Protein AF-A0A0V0GGK2-F1 (afdb_monomer_lite)

Structure (mmCIF, N/CA/C/O backbone):
data_AF-A0A0V0GGK2-F1
#
_entry.id   AF-A0A0V0GGK2-F1
#
loop_
_atom_site.group_PDB
_atom_site.id
_atom_site.type_symbol
_atom_site.label_atom_id
_atom_site.label_alt_id
_atom_site.label_comp_id
_atom_site.label_asym_id
_atom_site.label_entity_id
_atom_site.label_seq_id
_atom_site.pdbx_PDB_ins_code
_atom_site.Cartn_x
_atom_site.Cartn_y
_atom_site.Cartn_z
_atom_sit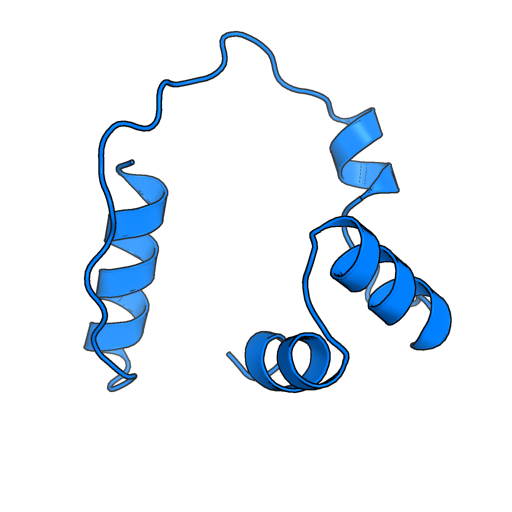e.occupancy
_atom_site.B_iso_or_equiv
_atom_site.auth_seq_id
_atom_site.auth_comp_id
_atom_site.auth_asym_id
_atom_site.auth_atom_id
_atom_site.pdbx_PDB_model_num
ATOM 1 N N . ASP A 1 1 ? 3.843 10.606 -3.788 1.00 93.38 1 ASP A N 1
ATOM 2 C CA . ASP A 1 1 ? 4.329 9.736 -4.894 1.00 93.38 1 ASP A CA 1
ATOM 3 C C . ASP A 1 1 ? 5.612 8.965 -4.609 1.00 93.38 1 ASP A C 1
ATOM 5 O O . ASP A 1 1 ? 5.691 7.807 -5.004 1.00 93.38 1 ASP A O 1
ATOM 9 N N . ILE A 1 2 ? 6.597 9.560 -3.926 1.00 96.88 2 ILE A N 1
ATOM 10 C CA . ILE A 1 2 ? 7.901 8.924 -3.647 1.00 96.88 2 ILE A CA 1
ATOM 11 C C . ILE A 1 2 ? 7.753 7.510 -3.061 1.00 96.88 2 ILE A C 1
ATOM 13 O O . ILE A 1 2 ? 8.375 6.581 -3.564 1.00 96.88 2 ILE A O 1
ATOM 17 N N . LEU A 1 3 ? 6.877 7.322 -2.064 1.00 96.00 3 LEU A N 1
ATOM 18 C CA . LEU A 1 3 ? 6.634 6.007 -1.452 1.00 96.00 3 LEU A CA 1
ATOM 19 C C . LEU A 1 3 ? 6.153 4.951 -2.459 1.00 96.00 3 LEU A C 1
ATOM 21 O O . LEU A 1 3 ? 6.602 3.811 -2.419 1.00 96.00 3 LEU A O 1
ATOM 25 N N . THR A 1 4 ? 5.265 5.319 -3.383 1.00 95.75 4 THR A N 1
ATOM 26 C CA . THR A 1 4 ? 4.730 4.383 -4.382 1.00 95.75 4 THR A CA 1
ATOM 27 C C . THR A 1 4 ? 5.795 3.984 -5.404 1.00 95.75 4 THR A C 1
ATOM 29 O O . THR A 1 4 ? 5.855 2.825 -5.804 1.00 95.75 4 THR A O 1
ATOM 32 N N . LEU A 1 5 ? 6.661 4.923 -5.799 1.00 96.56 5 LEU A N 1
ATOM 33 C CA . LEU A 1 5 ? 7.798 4.634 -6.676 1.00 96.56 5 LEU A CA 1
ATOM 34 C C . LEU A 1 5 ? 8.832 3.746 -5.980 1.00 96.56 5 LEU A C 1
ATOM 36 O O . LEU A 1 5 ? 9.268 2.759 -6.564 1.00 96.56 5 LEU A O 1
ATOM 40 N N . ALA A 1 6 ? 9.171 4.047 -4.725 1.00 96.44 6 ALA A N 1
ATOM 41 C CA . ALA A 1 6 ? 10.109 3.247 -3.943 1.00 96.44 6 ALA A CA 1
ATOM 42 C C . ALA A 1 6 ? 9.622 1.799 -3.767 1.00 96.44 6 ALA A C 1
ATOM 44 O O . ALA A 1 6 ? 10.401 0.870 -3.956 1.00 96.44 6 ALA A O 1
ATOM 45 N N . ALA A 1 7 ? 8.330 1.596 -3.480 1.00 95.25 7 ALA A N 1
ATOM 46 C CA . ALA A 1 7 ? 7.739 0.261 -3.388 1.00 95.25 7 ALA A CA 1
ATOM 47 C C . ALA A 1 7 ? 7.823 -0.510 -4.718 1.00 95.25 7 ALA A C 1
ATOM 49 O O . ALA A 1 7 ? 8.177 -1.689 -4.724 1.00 95.25 7 ALA A O 1
ATOM 50 N N . ARG A 1 8 ? 7.560 0.159 -5.852 1.00 95.38 8 ARG A N 1
ATOM 51 C CA . ARG A 1 8 ? 7.723 -0.441 -7.185 1.00 95.38 8 ARG A CA 1
ATOM 52 C C . ARG A 1 8 ? 9.167 -0.869 -7.425 1.00 95.38 8 ARG A C 1
ATOM 54 O O . ARG A 1 8 ? 9.389 -1.992 -7.868 1.00 95.38 8 ARG A O 1
ATOM 61 N N . GLU A 1 9 ? 10.138 -0.001 -7.140 1.00 96.44 9 GLU A N 1
ATOM 62 C CA . GLU A 1 9 ? 11.553 -0.340 -7.344 1.00 96.44 9 GLU A CA 1
ATOM 63 C C . GLU A 1 9 ? 12.020 -1.474 -6.437 1.00 96.44 9 GLU A C 1
ATOM 65 O O . GLU A 1 9 ? 12.735 -2.357 -6.898 1.00 96.44 9 GLU A O 1
ATOM 70 N N . ALA A 1 10 ? 11.584 -1.500 -5.175 1.00 95.06 10 ALA A N 1
ATOM 71 C CA . ALA A 1 10 ? 11.907 -2.592 -4.265 1.00 95.06 10 ALA A CA 1
ATOM 72 C C . ALA A 1 10 ? 11.443 -3.943 -4.831 1.00 95.06 10 ALA A C 1
ATOM 74 O O . ALA A 1 10 ? 12.229 -4.886 -4.879 1.00 95.06 10 ALA A O 1
ATOM 75 N N . ILE A 1 11 ? 10.207 -4.014 -5.333 1.00 94.06 11 ILE A N 1
ATOM 76 C CA . ILE A 1 11 ? 9.655 -5.241 -5.920 1.00 94.06 11 ILE A CA 1
ATOM 77 C C . ILE A 1 11 ? 10.367 -5.607 -7.229 1.00 94.06 11 ILE A C 1
ATOM 79 O O . ILE A 1 11 ? 10.654 -6.777 -7.468 1.00 94.06 11 ILE A O 1
ATOM 83 N N . TYR A 1 12 ? 10.722 -4.629 -8.062 1.00 94.69 12 TYR A N 1
ATOM 84 C CA . TYR A 1 12 ? 11.495 -4.893 -9.276 1.00 94.69 12 TYR A CA 1
ATOM 85 C C . TYR A 1 12 ? 12.892 -5.463 -8.960 1.00 94.69 12 TYR A C 1
ATOM 87 O O . TYR A 1 12 ? 13.324 -6.440 -9.575 1.00 94.69 12 TYR A O 1
ATOM 95 N N . LEU A 1 13 ? 13.577 -4.913 -7.950 1.00 95.12 13 LEU A N 1
ATOM 96 C CA . LEU A 1 13 ? 14.893 -5.384 -7.501 1.00 95.12 13 LEU A CA 1
ATOM 97 C C . LEU A 1 13 ? 14.842 -6.789 -6.884 1.00 95.12 13 LEU A C 1
ATOM 99 O O . LEU A 1 13 ? 15.788 -7.559 -7.056 1.00 95.12 13 LEU A O 1
ATOM 103 N N . THR A 1 14 ? 13.738 -7.165 -6.234 1.00 94.69 14 THR A N 1
ATOM 104 C CA . THR A 1 14 ? 13.511 -8.541 -5.755 1.00 94.69 14 THR A CA 1
ATOM 105 C C . THR A 1 14 ? 13.022 -9.499 -6.848 1.00 94.69 14 THR A C 1
ATOM 107 O O . THR A 1 14 ? 12.644 -10.631 -6.550 1.00 94.69 14 THR A O 1
ATOM 110 N N . ARG A 1 15 ? 13.122 -9.103 -8.129 1.00 93.12 15 ARG A N 1
ATOM 111 C CA . ARG A 1 15 ? 12.718 -9.876 -9.322 1.00 93.12 15 ARG A CA 1
ATOM 112 C C . ARG A 1 15 ? 11.205 -10.075 -9.458 1.00 93.12 15 ARG A C 1
ATOM 114 O O . ARG A 1 15 ? 10.763 -11.004 -10.134 1.00 93.12 15 ARG A O 1
ATOM 121 N N . GLY A 1 16 ? 10.419 -9.207 -8.832 1.00 91.25 16 GLY A N 1
ATOM 122 C CA . GLY A 1 16 ? 8.981 -9.119 -9.027 1.00 91.25 16 GLY A CA 1
ATOM 123 C C . GLY A 1 16 ? 8.593 -8.430 -10.343 1.00 91.25 16 GLY A C 1
ATOM 124 O O . GLY A 1 16 ? 9.449 -8.012 -11.129 1.00 91.25 16 GLY A O 1
ATOM 125 N N . PRO A 1 17 ? 7.283 -8.321 -10.615 1.00 93.19 17 PRO A N 1
ATOM 126 C CA . PRO A 1 17 ? 6.785 -7.706 -11.837 1.00 93.19 17 PRO A CA 1
ATOM 127 C C . PRO A 1 17 ? 7.073 -6.201 -11.872 1.00 93.19 17 PRO A C 1
ATOM 129 O O . PRO A 1 17 ? 7.170 -5.540 -10.842 1.00 93.19 17 PRO A O 1
ATOM 132 N N . PHE A 1 18 ? 7.146 -5.641 -13.077 1.00 93.69 18 PHE A N 1
ATOM 133 C CA . PHE A 1 18 ? 7.169 -4.196 -13.275 1.00 93.69 18 PHE A CA 1
ATOM 134 C C . PHE A 1 18 ? 5.761 -3.688 -13.591 1.00 93.69 18 PHE A C 1
ATOM 136 O O . PHE A 1 18 ? 5.065 -4.256 -14.433 1.00 93.69 18 PHE A O 1
ATOM 143 N N . TRP A 1 19 ? 5.367 -2.578 -12.971 1.00 94.25 19 TRP A N 1
ATOM 144 C CA . TRP A 1 19 ? 4.163 -1.838 -13.340 1.00 94.25 19 TRP A CA 1
ATOM 145 C C . TRP A 1 19 ? 4.418 -0.331 -13.358 1.00 94.25 19 TRP A C 1
ATOM 147 O O . TRP A 1 19 ? 5.289 0.202 -12.658 1.00 94.25 19 TRP A O 1
ATOM 157 N N . SER A 1 20 ? 3.636 0.364 -14.183 1.00 95.94 20 SER A N 1
ATOM 158 C CA . SER A 1 20 ? 3.640 1.822 -14.270 1.00 95.94 20 SER A CA 1
ATOM 159 C C . SER A 1 20 ? 2.904 2.427 -13.075 1.00 95.94 20 SER A C 1
ATOM 161 O O . SER A 1 20 ? 1.777 2.044 -12.769 1.00 95.94 20 SER A O 1
ATOM 163 N N . VAL A 1 21 ? 3.528 3.399 -12.410 1.00 95.25 21 VAL A N 1
ATOM 164 C CA . VAL A 1 21 ? 2.933 4.120 -11.278 1.00 95.25 21 VAL A CA 1
ATOM 165 C C . VAL A 1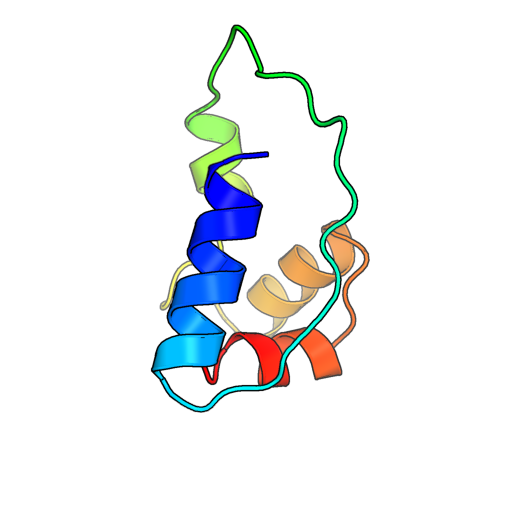 21 ? 2.344 5.436 -11.776 1.00 95.25 21 VAL A C 1
ATOM 167 O O . VAL A 1 21 ? 3.074 6.296 -12.262 1.00 95.25 21 VAL A O 1
ATOM 170 N N . CYS A 1 22 ? 1.030 5.619 -11.629 1.00 94.69 22 CYS A N 1
ATOM 171 C CA . CYS A 1 22 ? 0.396 6.920 -11.855 1.00 94.69 22 CYS A CA 1
ATOM 172 C C . CYS A 1 22 ? 0.898 7.934 -10.816 1.00 94.69 22 CYS A C 1
ATOM 174 O O . CYS A 1 22 ? 0.914 7.624 -9.622 1.00 94.69 22 CYS A O 1
ATOM 176 N N . LEU A 1 23 ? 1.284 9.129 -11.268 1.00 94.38 23 LEU A N 1
ATOM 177 C CA . LEU A 1 23 ? 1.810 10.224 -10.442 1.00 94.38 23 LEU A CA 1
ATOM 178 C C . LEU A 1 23 ? 0.760 11.329 -10.244 1.00 94.38 23 LEU A C 1
ATOM 180 O O . LEU A 1 23 ? -0.265 11.346 -10.923 1.00 94.38 23 LEU A O 1
ATOM 184 N N . GLY A 1 24 ? 1.030 12.257 -9.325 1.00 96.25 24 GLY A N 1
ATOM 185 C CA . GLY A 1 24 ? 0.163 13.388 -8.983 1.00 96.25 24 GLY A CA 1
ATOM 186 C C . GLY A 1 24 ? -0.462 13.306 -7.587 1.00 96.25 24 GLY A C 1
ATOM 187 O O . GLY A 1 24 ? -1.385 14.070 -7.292 1.00 96.25 24 GLY A O 1
ATOM 188 N N . ARG A 1 25 ? 0.001 12.400 -6.710 1.00 97.06 25 ARG A N 1
ATOM 189 C CA . ARG A 1 25 ? -0.484 12.355 -5.319 1.00 97.06 25 ARG A CA 1
ATOM 190 C C . ARG A 1 25 ? 0.059 13.552 -4.550 1.00 97.06 25 ARG A C 1
ATOM 192 O O . ARG A 1 25 ? 1.258 13.814 -4.575 1.00 97.06 25 ARG A O 1
ATOM 199 N N . ARG A 1 26 ? -0.830 14.227 -3.825 1.00 96.62 26 ARG A N 1
ATOM 200 C CA . ARG A 1 26 ? -0.498 15.336 -2.926 1.00 96.62 26 ARG A CA 1
ATOM 201 C C . ARG A 1 26 ? -0.347 14.825 -1.500 1.00 96.62 26 ARG A C 1
ATOM 203 O O . ARG A 1 26 ? -1.103 13.947 -1.085 1.00 96.62 26 ARG A O 1
ATOM 210 N N . ASP A 1 27 ? 0.607 15.386 -0.773 1.00 96.12 27 ASP A N 1
ATOM 211 C CA . ASP A 1 27 ? 0.860 15.002 0.611 1.00 96.12 27 ASP A CA 1
ATOM 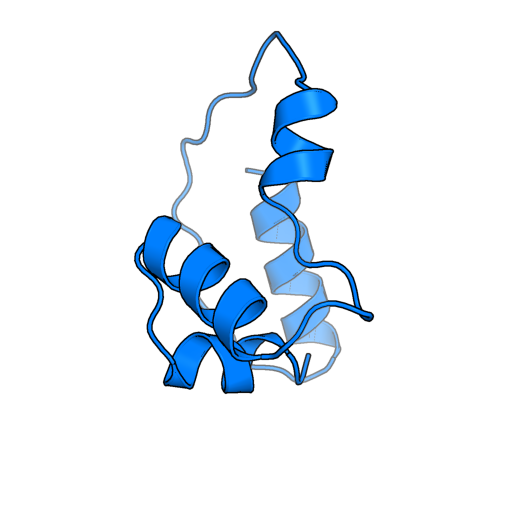212 C C . ASP A 1 27 ? -0.240 15.543 1.537 1.00 96.12 27 ASP A C 1
ATOM 214 O O . ASP A 1 27 ? -0.729 16.663 1.369 1.00 96.12 27 ASP A O 1
ATOM 218 N N . SER A 1 28 ? -0.650 14.725 2.509 1.00 94.88 28 SER A N 1
ATOM 219 C CA . SER A 1 28 ? -1.565 15.157 3.569 1.00 94.88 28 SER A CA 1
ATOM 220 C C . SER A 1 28 ? -0.824 16.035 4.575 1.00 94.88 28 SER A C 1
ATOM 222 O O . SER A 1 28 ? 0.334 15.777 4.894 1.00 94.88 28 SER A O 1
ATOM 224 N N . LEU A 1 29 ? -1.513 17.035 5.126 1.00 96.25 29 LEU A N 1
ATOM 225 C CA . LEU A 1 29 ? -0.991 17.875 6.213 1.00 96.25 29 LEU A CA 1
ATOM 226 C C . LEU A 1 29 ? -1.285 17.295 7.604 1.00 96.25 29 LEU A C 1
ATOM 228 O O . LEU A 1 29 ? -0.812 17.821 8.608 1.00 96.25 29 LEU A O 1
ATOM 232 N N . THR A 1 30 ? -2.085 16.230 7.674 1.00 96.00 30 THR A N 1
ATOM 233 C CA . THR A 1 30 ? -2.484 15.574 8.921 1.00 96.00 30 THR A CA 1
ATOM 234 C C . THR A 1 30 ? -2.309 14.062 8.831 1.00 96.00 30 THR A C 1
ATOM 236 O O . THR A 1 30 ? -2.410 13.460 7.757 1.00 96.00 30 THR A O 1
ATOM 239 N N . ALA A 1 31 ? -2.067 13.448 9.987 1.00 93.19 31 ALA A N 1
ATOM 240 C CA . ALA A 1 31 ? -2.041 12.003 10.174 1.00 93.19 31 ALA A CA 1
ATOM 241 C C . ALA A 1 31 ? -3.168 11.582 11.129 1.00 93.19 31 ALA A C 1
ATOM 243 O O . ALA A 1 31 ? -3.610 12.373 11.963 1.00 93.19 31 ALA A O 1
ATOM 244 N N . SER A 1 32 ? -3.626 10.331 11.025 1.00 95.75 32 SER A N 1
ATOM 245 C CA . SER A 1 32 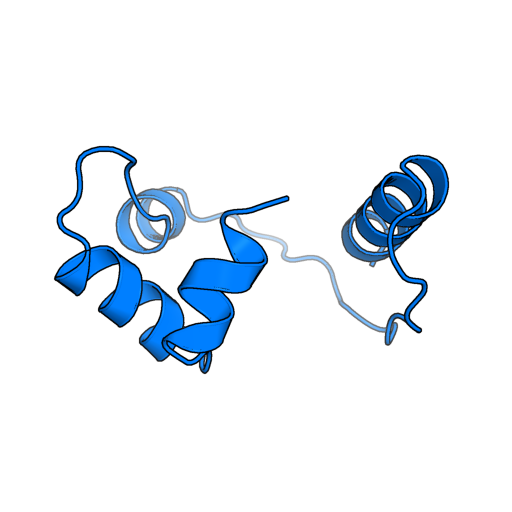? -4.668 9.780 11.897 1.00 95.75 32 SER A CA 1
ATOM 246 C C . SER A 1 32 ? -4.271 8.399 12.410 1.00 95.75 32 SER A C 1
ATOM 248 O O . SER A 1 32 ? -4.306 7.411 11.679 1.00 95.75 32 SER A O 1
ATOM 250 N N . GLN A 1 33 ? -3.893 8.340 13.688 1.00 95.12 33 GLN A N 1
ATOM 251 C CA . GLN A 1 33 ? -3.548 7.085 14.356 1.00 95.12 33 GLN A CA 1
ATOM 252 C C . GLN A 1 33 ? -4.780 6.202 14.580 1.00 95.12 33 GLN A C 1
ATOM 254 O O . GLN A 1 33 ? -4.694 4.990 14.410 1.00 95.12 33 GLN A O 1
ATOM 259 N N . SER A 1 34 ? -5.931 6.794 14.916 1.00 96.12 34 SER A N 1
ATOM 260 C CA . SER A 1 34 ? -7.184 6.047 15.071 1.00 96.12 34 SER A CA 1
ATOM 261 C C . SER A 1 34 ? -7.575 5.353 13.769 1.00 96.12 34 SER A C 1
ATOM 263 O O . SER A 1 34 ? -7.785 4.146 13.765 1.00 96.12 34 SER A O 1
ATOM 265 N N . ALA A 1 35 ? -7.542 6.074 12.642 1.00 93.00 35 ALA A N 1
ATOM 266 C CA . ALA A 1 35 ? -7.825 5.477 11.342 1.00 93.00 35 ALA A CA 1
ATOM 267 C C . ALA A 1 35 ? -6.841 4.350 10.990 1.00 93.00 35 ALA A C 1
ATOM 269 O O . ALA A 1 35 ? -7.252 3.360 10.394 1.00 93.00 35 ALA A O 1
ATOM 270 N N . ALA A 1 36 ? -5.562 4.471 11.364 1.00 93.62 36 ALA A N 1
ATOM 271 C CA . ALA A 1 36 ? -4.587 3.403 11.154 1.00 93.62 36 ALA A CA 1
ATOM 272 C C . ALA A 1 36 ? -4.922 2.150 11.981 1.00 93.62 36 ALA A C 1
ATOM 274 O O . ALA A 1 36 ? -4.936 1.052 11.429 1.00 93.62 36 ALA A O 1
ATOM 275 N N . ASN A 1 37 ? -5.250 2.315 13.265 1.00 92.44 37 ASN A N 1
ATOM 276 C CA . ASN A 1 37 ? -5.631 1.206 14.145 1.00 92.44 37 ASN A CA 1
ATOM 277 C C . ASN A 1 37 ? -6.911 0.500 13.672 1.00 92.44 37 ASN A C 1
ATOM 279 O O . ASN A 1 37 ? -7.010 -0.721 13.771 1.00 92.44 37 ASN A O 1
ATOM 283 N N . ASP A 1 38 ? -7.867 1.254 13.129 1.00 90.69 38 ASP A N 1
ATOM 284 C CA . ASP A 1 38 ? -9.148 0.704 12.684 1.00 90.69 38 ASP A CA 1
ATOM 285 C C . ASP A 1 38 ? -9.051 0.033 11.303 1.00 90.69 38 ASP A C 1
ATOM 287 O O . ASP A 1 38 ? -9.716 -0.972 11.045 1.00 90.69 38 ASP A O 1
ATOM 291 N N . GLN A 1 39 ? -8.239 0.579 10.391 1.00 92.19 39 GLN A N 1
ATOM 292 C CA . GLN A 1 39 ? -8.229 0.169 8.980 1.00 92.19 39 GLN A CA 1
ATOM 293 C C . GLN A 1 39 ? -7.127 -0.831 8.627 1.00 92.19 39 GLN A C 1
ATOM 295 O O . GLN A 1 39 ? -7.257 -1.524 7.617 1.00 92.19 39 GLN A O 1
ATOM 300 N N . LEU A 1 40 ? -6.055 -0.924 9.418 1.00 92.69 40 LEU A N 1
ATOM 301 C CA . LEU A 1 40 ? -5.010 -1.919 9.186 1.00 92.69 40 LEU A CA 1
ATOM 302 C C . LEU A 1 40 ? -5.433 -3.277 9.766 1.00 92.69 40 LEU A C 1
ATOM 304 O O . LEU A 1 40 ? -5.956 -3.333 10.881 1.00 92.69 40 LEU A O 1
ATOM 308 N N . PRO A 1 41 ? -5.260 -4.385 9.028 1.00 91.94 41 PRO A N 1
ATOM 309 C CA . PRO A 1 41 ? -5.539 -5.714 9.556 1.00 91.94 41 PRO A CA 1
ATOM 310 C C . PRO A 1 41 ? -4.492 -6.107 10.606 1.00 91.94 41 PRO A C 1
ATOM 312 O O . PRO A 1 41 ? -3.289 -6.013 10.361 1.00 91.94 41 PRO A O 1
ATOM 315 N N . SER A 1 42 ? -4.942 -6.574 11.771 1.00 91.06 42 SER A N 1
ATOM 316 C CA . SER A 1 42 ? -4.073 -7.239 12.746 1.00 91.06 42 SER A CA 1
ATOM 317 C C . SER A 1 42 ? -3.779 -8.683 12.314 1.00 91.06 42 SER A C 1
ATOM 319 O O . SER A 1 42 ? -4.679 -9.359 11.814 1.00 91.06 42 SER A O 1
ATOM 321 N N . PRO A 1 43 ? -2.568 -9.215 12.562 1.00 87.56 43 PRO A N 1
ATOM 322 C CA . PRO A 1 43 ? -2.245 -10.614 12.265 1.00 87.56 43 PRO A CA 1
ATOM 323 C C . PRO A 1 43 ? -3.072 -11.621 13.084 1.00 87.56 43 PRO A C 1
ATOM 325 O O . PRO A 1 43 ? -3.112 -12.799 12.743 1.00 87.56 43 PRO A O 1
ATOM 328 N N . PHE A 1 44 ? -3.727 -11.172 14.160 1.00 91.56 44 PHE A N 1
ATOM 329 C CA . PHE A 1 44 ? -4.578 -12.005 15.015 1.00 91.56 44 PHE A CA 1
ATOM 330 C C . PHE A 1 44 ? -6.071 -11.908 14.663 1.00 91.56 44 PHE A C 1
ATOM 332 O O . PHE A 1 44 ? -6.898 -12.547 15.313 1.00 91.56 44 PHE A O 1
ATOM 339 N N . GLU A 1 45 ? -6.443 -11.089 13.676 1.00 90.50 45 GLU A N 1
ATOM 340 C CA . GLU A 1 45 ? -7.832 -10.976 13.236 1.00 90.50 45 GLU A CA 1
ATOM 341 C C . GLU A 1 45 ? -8.270 -12.194 12.410 1.00 90.50 45 GLU A C 1
ATOM 343 O O . GLU A 1 45 ? -7.483 -12.752 11.643 1.00 90.50 45 GLU A O 1
ATOM 348 N N . PRO A 1 46 ? -9.548 -12.600 12.509 1.00 93.44 46 PRO A N 1
ATOM 349 C CA . PRO A 1 46 ? -10.079 -13.646 11.649 1.00 93.44 46 PRO A CA 1
ATOM 350 C C . PRO A 1 46 ? -10.094 -13.186 10.185 1.00 93.44 46 PRO A C 1
ATOM 352 O O . PRO A 1 46 ? -10.331 -12.012 9.887 1.00 93.44 46 PRO A O 1
ATOM 355 N N . LEU A 1 47 ? -9.942 -14.137 9.257 1.00 91.38 47 LEU A N 1
ATOM 356 C CA . LEU A 1 47 ? -9.907 -13.878 7.810 1.00 91.38 47 LEU A CA 1
ATOM 357 C C . LEU A 1 47 ? -11.108 -13.061 7.308 1.00 91.38 47 LEU A C 1
ATOM 359 O O . LEU A 1 47 ? -10.964 -12.240 6.405 1.00 91.38 47 LEU A O 1
ATOM 363 N N . VAL A 1 48 ? -12.285 -13.257 7.907 1.00 93.31 48 VAL A N 1
ATOM 364 C CA . VAL A 1 48 ? -13.506 -12.509 7.568 1.00 93.31 48 VAL A CA 1
ATOM 365 C C . VAL A 1 48 ? -13.315 -11.003 7.786 1.00 93.31 48 VAL A C 1
ATOM 367 O O . VAL A 1 48 ? -13.699 -10.208 6.930 1.00 93.31 48 VAL A O 1
ATOM 370 N N . ASN A 1 49 ? -12.658 -10.606 8.880 1.00 92.94 49 ASN A N 1
ATOM 371 C CA . ASN A 1 49 ? -12.412 -9.199 9.198 1.00 92.94 49 ASN A CA 1
ATOM 372 C C . ASN A 1 49 ? -11.344 -8.598 8.279 1.00 92.94 49 ASN A C 1
ATOM 374 O O . ASN A 1 49 ? -11.522 -7.489 7.778 1.00 92.94 49 ASN A O 1
ATOM 378 N N . ILE A 1 50 ? -10.278 -9.353 7.994 1.00 92.62 50 ILE A N 1
ATOM 379 C CA . ILE A 1 50 ? -9.241 -8.951 7.033 1.00 92.62 50 ILE A CA 1
ATOM 380 C C . ILE A 1 50 ? -9.877 -8.723 5.657 1.00 92.62 50 ILE A C 1
ATOM 382 O O . ILE A 1 50 ? -9.697 -7.669 5.052 1.00 92.62 50 ILE A O 1
ATOM 386 N N . THR A 1 51 ? -10.704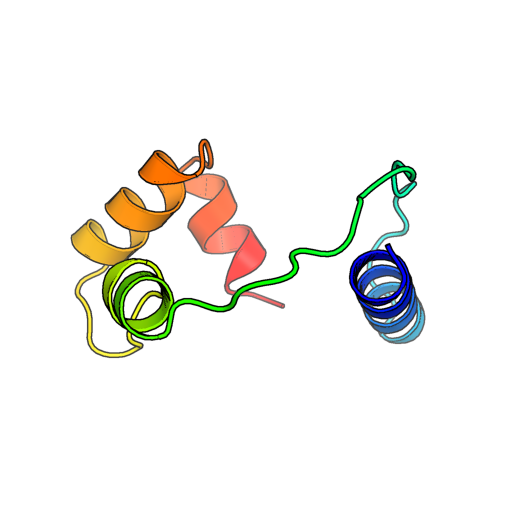 -9.662 5.198 1.00 92.88 51 THR A N 1
ATOM 387 C CA . THR A 1 51 ? -11.405 -9.561 3.911 1.00 92.88 51 THR A CA 1
ATOM 388 C C . THR A 1 51 ? -12.325 -8.340 3.873 1.00 92.88 51 THR A C 1
ATOM 390 O O . THR A 1 51 ? -12.298 -7.586 2.904 1.00 92.88 51 THR A O 1
ATOM 393 N N . ALA A 1 52 ? -13.088 -8.077 4.939 1.00 93.81 52 ALA A N 1
ATOM 394 C CA . ALA A 1 52 ? -13.946 -6.895 5.024 1.00 93.81 52 ALA A CA 1
ATOM 395 C C . ALA A 1 52 ? -13.150 -5.578 4.927 1.00 93.81 52 ALA A C 1
ATOM 397 O O . ALA A 1 52 ? -13.579 -4.645 4.245 1.00 93.81 52 ALA A O 1
ATOM 398 N N . LYS A 1 53 ? -11.965 -5.508 5.550 1.00 93.88 53 LYS A N 1
ATOM 399 C CA . LYS A 1 53 ? -11.069 -4.345 5.448 1.00 93.88 53 LYS A CA 1
ATOM 400 C C . LYS A 1 53 ? -10.565 -4.141 4.016 1.00 93.88 53 LYS A C 1
ATOM 402 O O . LYS A 1 53 ? -10.599 -3.010 3.536 1.00 93.88 53 LYS A O 1
ATOM 407 N N . PHE A 1 54 ? -10.182 -5.200 3.305 1.00 94.25 54 PHE A N 1
ATOM 408 C CA . PHE A 1 54 ? -9.784 -5.114 1.891 1.00 94.25 54 PHE A CA 1
ATOM 409 C C . PHE A 1 54 ? -10.942 -4.664 0.990 1.00 94.25 54 PHE A C 1
ATOM 411 O O . PHE A 1 54 ? -10.785 -3.721 0.213 1.00 94.25 54 PHE A O 1
ATOM 418 N N . VAL A 1 55 ? -12.135 -5.236 1.177 1.00 94.56 55 VAL A N 1
ATOM 419 C CA . VAL A 1 55 ? -13.350 -4.837 0.445 1.00 94.56 55 VAL A CA 1
ATOM 420 C C . VAL A 1 55 ? -13.694 -3.367 0.688 1.00 94.56 55 VAL A C 1
ATOM 422 O O . VAL A 1 55 ? -14.058 -2.660 -0.249 1.00 94.56 55 VAL A O 1
ATOM 425 N N . SER A 1 56 ? -13.489 -2.852 1.906 1.00 94.38 56 SER A N 1
ATOM 426 C CA . SER A 1 56 ? -13.682 -1.423 2.203 1.00 94.38 56 SER A CA 1
ATOM 427 C C . SER A 1 56 ? -12.746 -0.494 1.412 1.00 94.38 56 SER A C 1
ATOM 429 O O . SER A 1 56 ? -13.042 0.689 1.243 1.00 94.38 56 SER A O 1
ATOM 431 N N . LYS A 1 57 ? -11.619 -1.023 0.914 1.00 93.62 57 LYS A N 1
ATOM 432 C CA . LYS A 1 57 ? -10.660 -0.329 0.042 1.00 93.62 57 LYS A CA 1
ATOM 433 C C . LYS A 1 57 ? -10.886 -0.613 -1.446 1.00 93.62 57 LYS A C 1
ATOM 435 O O . LYS A 1 57 ? -10.092 -0.158 -2.263 1.00 93.62 57 LYS A O 1
ATOM 440 N N . GLY A 1 58 ? -11.971 -1.309 -1.793 1.00 94.62 58 GLY A N 1
ATOM 441 C CA . GLY A 1 58 ? -12.319 -1.664 -3.169 1.00 94.62 58 GLY A CA 1
ATOM 442 C C . GLY A 1 58 ? -11.530 -2.850 -3.726 1.00 94.62 58 GLY A C 1
ATOM 443 O O . GLY A 1 58 ? -11.480 -3.003 -4.942 1.00 94.62 58 GLY A O 1
ATOM 444 N N . LEU A 1 59 ? -10.909 -3.653 -2.857 1.00 95.06 59 LEU A N 1
ATOM 445 C CA . LEU A 1 59 ? -10.147 -4.848 -3.221 1.00 95.06 59 LEU A CA 1
ATOM 446 C C . LEU A 1 59 ? -10.996 -6.107 -3.026 1.00 95.06 59 LEU A C 1
ATOM 448 O O . LEU A 1 59 ? -11.864 -6.147 -2.151 1.00 95.06 59 LEU A O 1
ATOM 452 N N . ASP A 1 60 ? -10.748 -7.139 -3.825 1.00 93.19 60 ASP A N 1
ATOM 453 C CA . ASP A 1 60 ? -11.484 -8.400 -3.742 1.00 93.19 60 ASP A CA 1
ATOM 454 C C . ASP A 1 60 ? -10.763 -9.464 -2.886 1.00 93.19 60 ASP A C 1
ATOM 456 O O . ASP A 1 60 ? -9.697 -9.247 -2.308 1.00 93.19 60 ASP A O 1
ATOM 460 N N . VAL A 1 61 ? -11.364 -10.652 -2.771 1.00 91.12 61 VAL A N 1
ATOM 461 C CA . VAL A 1 61 ? -10.783 -11.769 -2.001 1.00 91.12 61 VAL A CA 1
ATOM 462 C C . VAL A 1 61 ? -9.483 -12.281 -2.634 1.00 91.12 61 VAL A C 1
ATOM 464 O O . VAL A 1 61 ? -8.596 -12.758 -1.926 1.00 91.12 61 VAL A O 1
ATOM 467 N N . LYS A 1 62 ? -9.342 -12.188 -3.960 1.00 92.06 62 LYS A N 1
ATOM 468 C CA . LYS A 1 62 ? -8.116 -12.590 -4.653 1.00 92.06 62 LYS A CA 1
ATOM 469 C C . LYS A 1 62 ? -6.980 -11.631 -4.301 1.00 92.06 62 LYS A C 1
ATOM 471 O O . LYS A 1 62 ? -5.867 -12.092 -4.053 1.00 92.06 62 LYS A O 1
ATOM 476 N N . ASP A 1 63 ? -7.268 -10.339 -4.203 1.00 92.31 63 ASP A N 1
ATOM 477 C CA . ASP A 1 63 ? -6.310 -9.318 -3.789 1.00 92.31 63 ASP A CA 1
ATOM 478 C C . ASP A 1 63 ? -5.813 -9.546 -2.357 1.00 92.31 63 ASP A C 1
ATOM 480 O O . ASP A 1 63 ? -4.628 -9.351 -2.096 1.00 92.31 63 ASP A O 1
ATOM 484 N N . VAL A 1 64 ? -6.665 -10.038 -1.444 1.00 92.06 64 VAL A N 1
ATOM 485 C CA . VAL A 1 64 ? -6.232 -10.436 -0.0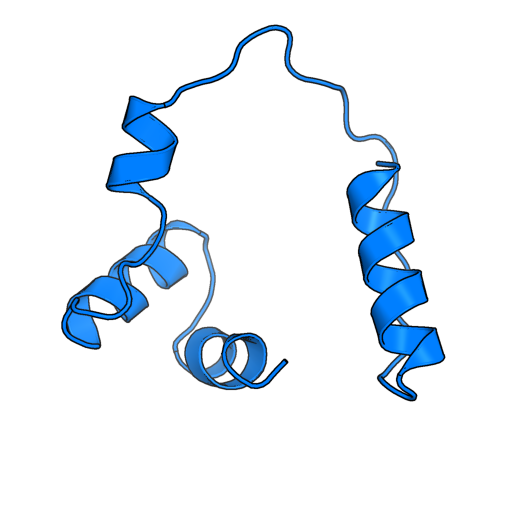87 1.00 92.06 64 VAL A CA 1
ATOM 486 C C . VAL A 1 64 ? -5.111 -11.469 -0.165 1.00 92.06 64 VAL A C 1
ATOM 488 O O . VAL A 1 64 ? -4.082 -11.322 0.492 1.00 92.06 64 VAL A O 1
ATOM 491 N N . VAL A 1 65 ? -5.289 -12.511 -0.978 1.00 90.75 65 VAL A N 1
ATOM 492 C CA . VAL A 1 65 ? -4.314 -13.604 -1.096 1.00 90.75 65 VAL A CA 1
ATOM 493 C C . VAL A 1 65 ? -3.035 -13.125 -1.779 1.00 90.75 65 VAL A C 1
ATOM 495 O O . VAL A 1 65 ? -1.941 -13.380 -1.282 1.00 90.75 65 VAL A O 1
ATOM 498 N N . VAL A 1 66 ? -3.162 -12.411 -2.899 1.00 91.25 66 VAL A N 1
ATOM 499 C CA . VAL A 1 66 ? -2.012 -11.966 -3.700 1.00 91.25 66 VAL A CA 1
ATOM 500 C C . VAL A 1 66 ? -1.157 -10.948 -2.941 1.00 91.25 66 VAL A C 1
ATOM 502 O O . VAL A 1 66 ? 0.067 -11.040 -2.980 1.00 91.25 66 VAL A O 1
ATOM 505 N N . LEU A 1 67 ? -1.776 -10.009 -2.219 1.00 89.06 67 LEU A N 1
ATOM 506 C CA . LEU A 1 67 ? -1.062 -8.953 -1.490 1.00 89.06 67 LEU A CA 1
ATOM 507 C C . LEU A 1 67 ? -0.547 -9.395 -0.115 1.00 89.06 67 LEU A C 1
ATOM 509 O O . LEU A 1 67 ? 0.251 -8.684 0.485 1.00 89.06 67 LEU A O 1
ATOM 513 N N . SER A 1 68 ? -0.970 -10.561 0.379 1.00 86.69 68 SER A N 1
ATOM 514 C CA . SER A 1 68 ? -0.407 -11.158 1.600 1.00 86.69 68 SER A CA 1
ATOM 515 C C . SER A 1 68 ? 0.872 -11.960 1.340 1.00 86.69 68 SER A C 1
ATOM 517 O O . SER A 1 68 ? 1.570 -12.312 2.286 1.00 86.69 68 SER A O 1
ATOM 519 N N . GLY A 1 69 ? 1.159 -12.297 0.078 1.00 80.69 69 GLY A N 1
ATOM 520 C CA . GLY A 1 69 ? 2.287 -13.146 -0.317 1.00 80.69 69 GLY A CA 1
ATOM 521 C C . GLY A 1 69 ? 3.562 -12.403 -0.729 1.00 80.69 69 GLY A C 1
ATOM 522 O O . GLY A 1 69 ? 4.451 -13.043 -1.287 1.00 80.69 69 GLY A O 1
ATOM 523 N N . THR A 1 70 ? 3.632 -11.083 -0.530 1.00 61.44 70 THR A N 1
ATOM 524 C CA . THR A 1 70 ? 4.797 -10.240 -0.870 1.00 61.44 70 THR A CA 1
ATOM 525 C C . THR A 1 70 ? 5.858 -10.218 0.216 1.00 61.44 70 THR A C 1
ATOM 527 O O . THR A 1 70 ? 5.458 -10.138 1.399 1.00 61.44 70 THR A O 1
#

pLDDT: mean 93.05, std 4.62, range [61.44, 97.06]

Sequence (70 aa):
DILTLAAREAIYLTRGPFWSVCLGRRDSLTASQSAANDQLPSPFEPLVNITAKFVSKGLDVKDVVVLSGT

Secondary structure (DSSP, 8-state):
-HHHHHHHHHHHHTT----PPP--PPPPS---HHHHHHHSPPTTS-HHHHHHHHHHTT--HHHHHHHH--

Organism: Solanum chacoense (NCBI:txid4108)

InterPro domains:
  IPR000823 Plant peroxidase [PR00461] (15-30)
  IPR000823 Plant peroxidase [PR00461] (62-70)
  IPR000823 Plant peroxidase [PTHR31388] (1-69)
  IPR002016 Haem peroxidase [PF00141] (1-69)
  IPR002016 Haem peroxidase [PS50873] (1-70)
  IPR010255 Haem peroxidase superfamily [SSF48113] (1-69)

Foldseek 3Di:
DVVVVVVQVVCVVVVHDHDDDDDDDDDDPDDDPPCCVQLDDDPPDDPVSLQVSCVVVVHHPVCSVVVVVD

Radius of gyration: 14.42 Å; chains: 1; bounding box: 29×32×29 Å